Protein AF-A0A2G6CF20-F1 (afdb_monomer)

Foldseek 3Di:
DDDDDDDDDDDDPPPDPPPVQLQLVLQVPAPPPQDNVLSVLLSVLCVVQPDPVLSVVVSVCSVPVVSLVVLVVCLVPDVVSVVSNVSVVVSVVVSVVGRD

pLDDT: mean 87.77, std 15.02, range [45.03, 98.44]

Mean predicted aligned error: 8.51 Å

Radius of gyration: 20.23 Å; Cα contacts (8 Å, |Δi|>4): 81; chains: 1; bounding box: 71×25×53 Å

Structure (mmCIF, N/CA/C/O backbone):
data_AF-A0A2G6CF20-F1
#
_entry.id   AF-A0A2G6CF20-F1
#
loop_
_atom_site.group_PDB
_atom_site.id
_atom_site.type_symbol
_atom_site.label_atom_id
_atom_site.label_alt_id
_atom_site.label_comp_id
_atom_site.label_asym_id
_atom_site.label_entity_id
_atom_site.label_seq_id
_atom_site.pdbx_PDB_ins_code
_atom_site.Cartn_x
_atom_site.Cartn_y
_atom_site.Cartn_z
_atom_site.occupancy
_atom_site.B_iso_or_equiv
_atom_site.auth_seq_id
_atom_site.auth_comp_id
_atom_site.auth_asym_id
_atom_site.auth_atom_id
_atom_site.pdbx_PDB_model_num
ATOM 1 N N . MET A 1 1 ? -54.771 -12.122 -37.212 1.00 48.09 1 MET A N 1
ATOM 2 C CA . MET A 1 1 ? -53.356 -12.548 -37.155 1.00 48.09 1 MET A CA 1
ATOM 3 C C . MET A 1 1 ? -52.543 -11.396 -36.591 1.00 48.09 1 MET A C 1
ATOM 5 O O . MET A 1 1 ? -52.342 -10.429 -37.304 1.00 48.09 1 MET A O 1
ATOM 9 N N . SER A 1 2 ? -52.145 -11.442 -35.320 1.00 45.03 2 SER A N 1
ATOM 10 C CA . SER A 1 2 ? -51.089 -10.555 -34.817 1.00 45.03 2 SER A CA 1
ATOM 11 C C . SER A 1 2 ? -50.496 -11.168 -33.555 1.00 45.03 2 SER A C 1
ATOM 13 O O . SER A 1 2 ? -51.148 -11.211 -32.514 1.00 45.03 2 SER A O 1
ATOM 15 N N . ARG A 1 3 ? -49.302 -11.755 -33.677 1.00 49.91 3 ARG A N 1
ATOM 16 C CA . ARG A 1 3 ? -48.534 -12.261 -32.537 1.00 49.91 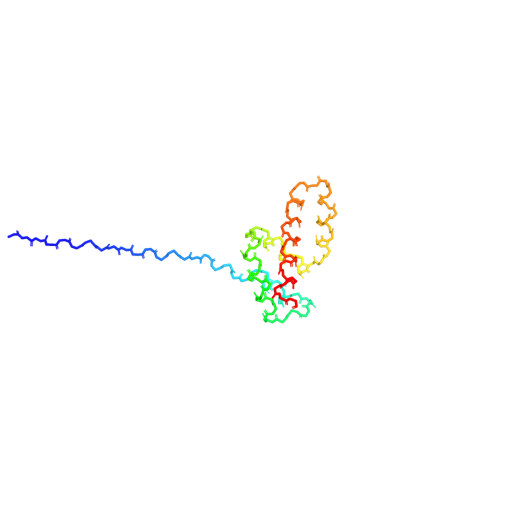3 ARG A CA 1
ATOM 17 C C . ARG A 1 3 ? -47.567 -11.156 -32.130 1.00 49.91 3 ARG A C 1
ATOM 19 O O . ARG A 1 3 ? -46.593 -10.905 -32.830 1.00 49.91 3 ARG A O 1
ATOM 26 N N . LEU A 1 4 ? -47.876 -10.485 -31.025 1.00 56.38 4 LEU A N 1
ATOM 27 C CA . LEU A 1 4 ? -46.963 -9.566 -30.353 1.00 56.38 4 LEU A CA 1
ATOM 28 C C . LEU A 1 4 ? -45.806 -10.382 -29.766 1.00 56.38 4 LEU A C 1
ATOM 30 O O . LEU A 1 4 ? -46.005 -11.191 -28.863 1.00 56.38 4 LEU A O 1
ATOM 34 N N . LEU A 1 5 ? -44.609 -10.194 -30.315 1.00 62.44 5 LEU A N 1
ATOM 35 C CA . LEU A 1 5 ? -43.359 -10.727 -29.781 1.00 62.44 5 LEU A CA 1
ATOM 36 C C . LEU A 1 5 ? -42.750 -9.658 -28.864 1.00 62.44 5 LEU A C 1
ATOM 38 O O . LEU A 1 5 ? -42.272 -8.634 -29.346 1.00 62.44 5 LEU A O 1
ATOM 42 N N . LEU A 1 6 ? -42.797 -9.878 -27.548 1.00 57.75 6 LEU A N 1
ATOM 43 C CA . LEU A 1 6 ? -42.058 -9.069 -26.575 1.00 57.75 6 LEU A CA 1
ATOM 44 C C . LEU A 1 6 ? -40.582 -9.502 -26.562 1.00 57.75 6 LEU A C 1
ATOM 46 O O . LEU A 1 6 ? -40.317 -10.692 -26.374 1.00 57.75 6 LEU A O 1
ATOM 50 N N . PRO A 1 7 ? -39.612 -8.583 -26.713 1.00 61.19 7 PRO A N 1
ATOM 51 C CA . PRO A 1 7 ? -38.210 -8.913 -26.528 1.00 61.19 7 PRO A CA 1
ATOM 52 C C . PRO A 1 7 ? -37.914 -8.982 -25.025 1.00 61.19 7 PRO A C 1
ATOM 54 O O . PRO A 1 7 ? -38.081 -8.006 -24.298 1.00 61.19 7 PRO A O 1
ATOM 57 N N . ALA A 1 8 ? -37.480 -10.148 -24.551 1.00 64.62 8 ALA A N 1
ATOM 58 C CA . ALA A 1 8 ? -36.947 -10.308 -23.205 1.00 64.62 8 ALA A CA 1
ATOM 59 C C . ALA A 1 8 ? -35.517 -9.746 -23.170 1.00 64.62 8 ALA A C 1
ATOM 61 O O . ALA A 1 8 ? -34.564 -10.404 -23.585 1.00 64.62 8 ALA A O 1
ATOM 62 N N . THR A 1 9 ? -35.359 -8.507 -22.712 1.00 70.25 9 THR A N 1
ATOM 63 C CA . THR A 1 9 ? -34.049 -7.905 -22.451 1.00 70.25 9 THR A CA 1
ATOM 64 C C . THR A 1 9 ? -33.442 -8.529 -21.195 1.00 70.25 9 THR A C 1
ATOM 66 O O . THR A 1 9 ? -33.831 -8.215 -20.072 1.00 70.25 9 THR A O 1
ATOM 69 N N . LEU A 1 10 ? -32.475 -9.432 -21.381 1.00 69.25 10 LEU A N 1
ATOM 70 C CA . LEU A 1 10 ? -31.635 -9.949 -20.300 1.00 69.25 10 LEU A CA 1
ATOM 71 C C . LEU A 1 10 ? -30.729 -8.818 -19.778 1.00 69.25 10 LEU A C 1
ATOM 73 O O . LEU A 1 10 ? -29.797 -8.400 -20.466 1.00 69.25 10 LEU A O 1
ATOM 77 N N . LEU A 1 11 ? -30.974 -8.334 -18.556 1.00 72.00 11 LEU A N 1
ATOM 78 C CA . LEU A 1 11 ? -29.992 -7.530 -17.825 1.00 72.00 11 LEU A CA 1
ATOM 79 C C . LEU A 1 11 ? -28.837 -8.446 -17.394 1.00 72.00 11 LEU A C 1
ATOM 81 O O . LEU A 1 11 ? -28.977 -9.249 -16.472 1.00 72.00 11 LEU A O 1
ATOM 85 N N . LEU A 1 12 ? -27.683 -8.315 -18.045 1.00 70.50 12 LEU A N 1
ATOM 86 C CA . LEU A 1 12 ? -26.430 -8.870 -17.542 1.00 70.50 12 LEU A CA 1
ATOM 87 C C . LEU A 1 12 ? -26.004 -8.049 -16.319 1.00 70.50 12 LEU A C 1
ATOM 89 O O . LEU A 1 12 ? -25.518 -6.927 -16.459 1.00 70.50 12 LEU A O 1
ATOM 93 N N . LEU A 1 13 ? -26.185 -8.596 -15.113 1.00 69.50 13 LEU A N 1
ATOM 94 C CA . LEU A 1 13 ? -25.528 -8.056 -13.926 1.00 69.50 13 LEU A CA 1
ATOM 95 C C . LEU A 1 13 ? -24.019 -8.267 -14.094 1.00 69.50 13 LEU A C 1
ATOM 97 O O . LEU A 1 13 ? -23.515 -9.381 -13.947 1.00 69.50 13 LEU A O 1
ATOM 101 N N . ALA A 1 14 ? -23.297 -7.196 -14.415 1.00 64.50 14 ALA A N 1
ATOM 102 C CA . ALA A 1 14 ? -21.846 -7.184 -14.345 1.00 64.50 14 ALA A CA 1
ATOM 103 C C . ALA A 1 14 ? -21.442 -7.358 -12.875 1.00 64.50 14 ALA A C 1
ATOM 105 O O . ALA A 1 14 ? -21.510 -6.417 -12.085 1.00 64.50 14 ALA A O 1
ATOM 106 N N . ALA A 1 15 ? -21.060 -8.578 -12.495 1.00 59.75 15 ALA A N 1
ATOM 107 C CA . ALA A 1 15 ? -20.429 -8.828 -11.212 1.00 59.75 15 ALA A CA 1
ATOM 108 C C . ALA A 1 15 ? -19.109 -8.049 -11.189 1.00 59.75 15 ALA A C 1
ATOM 110 O O . ALA A 1 15 ? -18.149 -8.410 -11.875 1.00 59.75 15 ALA A O 1
ATOM 111 N N . THR A 1 16 ? -19.065 -6.951 -10.436 1.00 57.34 16 THR A N 1
ATOM 112 C CA . THR A 1 16 ? -17.795 -6.306 -10.127 1.00 57.34 16 THR A CA 1
ATOM 113 C C . THR A 1 16 ? -16.966 -7.330 -9.359 1.00 57.34 16 THR A C 1
ATOM 115 O O . THR A 1 16 ? -17.481 -7.950 -8.422 1.00 57.34 16 THR A O 1
ATOM 118 N N . PRO A 1 17 ? -15.708 -7.591 -9.753 1.00 54.31 17 PRO A N 1
ATOM 119 C CA . PRO A 1 17 ? -14.857 -8.432 -8.940 1.00 54.31 17 PRO A CA 1
ATOM 120 C C . PRO A 1 17 ? -14.772 -7.751 -7.580 1.00 54.31 17 PRO A C 1
ATOM 122 O O . PRO A 1 17 ? -14.195 -6.673 -7.456 1.00 54.31 17 PRO A O 1
ATOM 125 N N . AL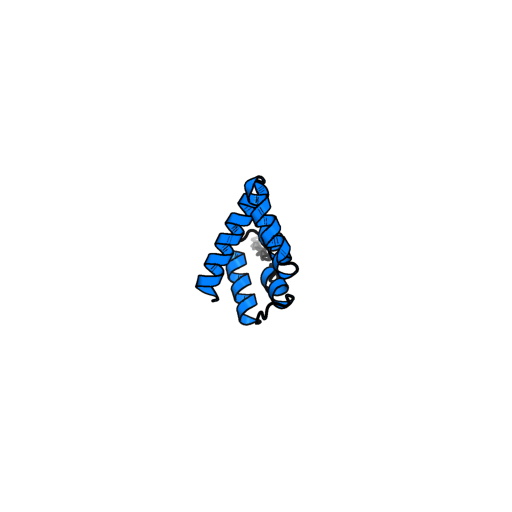A A 1 18 ? -15.384 -8.361 -6.567 1.00 54.31 18 ALA A N 1
ATOM 126 C CA . ALA A 1 18 ? -15.137 -7.992 -5.194 1.00 54.31 18 ALA A CA 1
ATO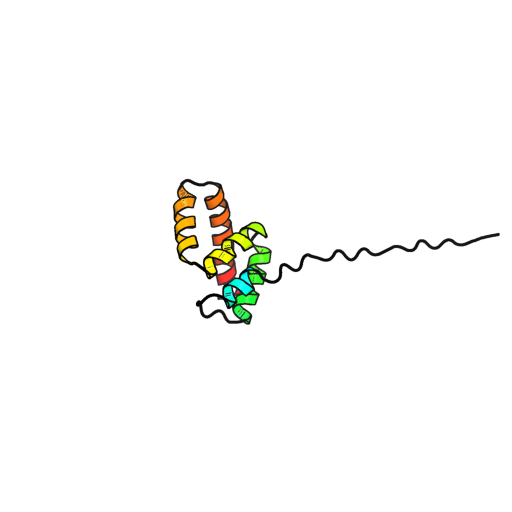M 127 C C . ALA A 1 18 ? -13.649 -8.263 -4.976 1.00 54.31 18 ALA A C 1
ATOM 129 O O . ALA A 1 18 ? -13.230 -9.410 -4.793 1.00 54.31 18 ALA A O 1
ATOM 130 N N . SER A 1 19 ? -12.824 -7.219 -5.064 1.00 56.59 19 SER A N 1
ATOM 131 C CA . SER A 1 19 ? -11.469 -7.202 -4.537 1.00 56.59 19 SER A CA 1
ATOM 132 C C . SER A 1 19 ? -11.614 -7.343 -3.032 1.00 56.59 19 SER A C 1
ATOM 134 O O . SER A 1 19 ? -11.498 -6.379 -2.291 1.00 56.59 19 SER A O 1
ATOM 136 N N . ALA A 1 20 ? -11.941 -8.558 -2.579 1.00 62.59 20 ALA A N 1
ATOM 137 C CA . ALA A 1 20 ? -12.037 -8.899 -1.177 1.00 62.59 20 ALA A CA 1
ATOM 138 C C . ALA A 1 20 ? -10.767 -8.332 -0.544 1.00 62.59 20 ALA A C 1
ATOM 140 O O . ALA A 1 20 ? -9.676 -8.718 -0.990 1.00 62.59 20 ALA A O 1
ATOM 141 N N . GLY A 1 21 ? -10.912 -7.398 0.398 1.00 84.62 21 GLY A N 1
ATOM 142 C CA . GLY A 1 21 ? -9.900 -6.387 0.687 1.00 84.62 21 GLY A CA 1
ATOM 143 C C . GLY A 1 21 ? -8.509 -6.977 0.859 1.00 84.62 21 GLY A C 1
ATOM 144 O O . GLY A 1 21 ? -8.215 -7.626 1.861 1.00 84.62 21 GLY A O 1
ATOM 145 N N . ARG A 1 22 ? -7.650 -6.855 -0.161 1.00 93.44 22 ARG A N 1
ATOM 146 C CA . ARG A 1 22 ? -6.327 -7.487 -0.123 1.00 93.44 22 ARG A CA 1
ATOM 147 C C . ARG A 1 22 ? -5.416 -6.768 0.864 1.00 93.44 22 ARG A C 1
ATOM 149 O O . ARG A 1 22 ? -4.693 -7.437 1.598 1.00 93.44 22 ARG A O 1
ATOM 156 N N . ILE A 1 23 ? -5.459 -5.442 0.858 1.00 95.38 23 ILE A N 1
ATOM 157 C CA . ILE A 1 23 ? -4.765 -4.592 1.819 1.00 95.38 23 ILE A CA 1
ATOM 158 C C . ILE A 1 23 ? -5.418 -4.739 3.191 1.00 95.38 23 ILE A C 1
ATOM 160 O O . ILE A 1 23 ? -4.693 -4.956 4.153 1.00 95.38 23 ILE A O 1
ATOM 164 N N . GLU A 1 24 ? -6.753 -4.759 3.277 1.00 95.19 24 GLU A N 1
ATOM 165 C CA . GLU A 1 24 ? -7.462 -4.993 4.548 1.00 95.19 24 GLU A CA 1
ATOM 166 C C . GLU A 1 24 ? -7.027 -6.306 5.208 1.00 95.19 24 GLU A C 1
ATOM 168 O O . GLU A 1 24 ? -6.582 -6.310 6.353 1.00 95.19 24 GLU A O 1
ATOM 173 N N . ARG A 1 25 ? -7.089 -7.428 4.478 1.00 94.12 25 ARG A N 1
ATOM 174 C CA . ARG A 1 25 ? -6.663 -8.734 4.999 1.00 94.12 25 ARG A CA 1
ATOM 175 C C . ARG A 1 25 ? -5.193 -8.750 5.390 1.00 94.12 25 ARG A C 1
ATOM 177 O O . ARG A 1 25 ? -4.847 -9.384 6.376 1.00 94.12 25 ARG A O 1
ATOM 184 N N . ALA A 1 26 ? -4.330 -8.110 4.602 1.00 94.88 26 ALA A N 1
ATOM 185 C CA . ALA A 1 26 ? -2.903 -8.070 4.895 1.00 94.88 26 ALA A CA 1
ATOM 186 C C . ALA A 1 26 ? -2.602 -7.226 6.143 1.00 94.88 26 ALA A C 1
ATOM 188 O O . ALA A 1 26 ? -1.781 -7.639 6.949 1.00 94.88 26 ALA A O 1
ATOM 189 N N . CYS A 1 27 ? -3.306 -6.106 6.318 1.00 95.06 27 CYS A N 1
ATOM 190 C CA . CYS A 1 27 ? -3.265 -5.260 7.508 1.00 95.06 27 CYS A CA 1
ATOM 191 C C . CYS A 1 27 ? -3.723 -6.030 8.753 1.00 95.06 27 CYS A C 1
ATOM 193 O O . CYS A 1 27 ? -2.987 -6.103 9.730 1.00 95.06 27 CYS A O 1
ATOM 195 N N . LEU A 1 28 ? -4.880 -6.697 8.686 1.00 93.38 28 LEU A N 1
ATOM 196 C CA . LEU A 1 28 ? -5.414 -7.492 9.799 1.00 93.38 28 LEU A CA 1
ATOM 197 C C . LEU A 1 28 ? -4.544 -8.696 10.171 1.00 93.38 28 LEU A C 1
ATOM 199 O O . LEU A 1 28 ? -4.579 -9.145 11.310 1.00 93.38 28 LEU A O 1
ATOM 203 N N . ALA A 1 29 ? -3.822 -9.255 9.200 1.00 92.25 29 ALA A N 1
ATOM 204 C CA . ALA A 1 29 ? -2.927 -10.389 9.408 1.00 92.25 29 ALA A CA 1
ATOM 205 C C . ALA A 1 29 ? -1.503 -9.974 9.805 1.00 92.25 29 ALA A C 1
ATOM 207 O O . ALA A 1 29 ? -0.673 -10.849 10.039 1.00 92.25 29 ALA A O 1
ATOM 208 N N . SER A 1 30 ? -1.191 -8.677 9.802 1.00 88.00 30 SER A N 1
ATOM 209 C CA . SER A 1 30 ? 0.117 -8.185 10.227 1.00 88.00 30 SER A CA 1
ATOM 210 C C . SER A 1 30 ? 0.169 -8.019 11.741 1.00 88.00 30 SER A C 1
ATOM 212 O O . SER A 1 30 ? -0.845 -7.726 12.364 1.00 88.00 30 SER A O 1
ATOM 214 N N . ASP A 1 31 ? 1.365 -8.135 12.316 1.00 76.06 31 ASP A N 1
ATOM 215 C CA . ASP A 1 31 ? 1.607 -7.850 13.740 1.00 76.06 31 ASP A CA 1
ATOM 216 C C . ASP A 1 31 ? 1.536 -6.344 14.066 1.00 76.06 31 ASP A C 1
ATOM 218 O O . ASP A 1 31 ? 1.686 -5.926 15.213 1.00 76.06 31 ASP A O 1
ATOM 222 N N . LEU A 1 32 ? 1.317 -5.502 13.052 1.00 67.75 32 LEU A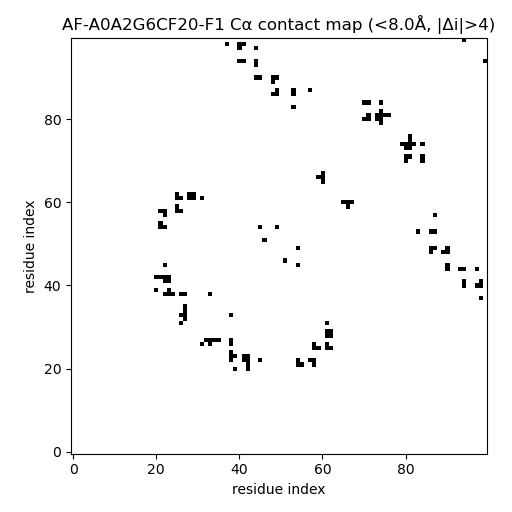 N 1
ATOM 223 C CA . LEU A 1 32 ? 0.979 -4.099 13.236 1.00 67.75 32 LEU A CA 1
ATOM 224 C C . LEU A 1 32 ? -0.451 -4.078 13.784 1.00 67.75 32 LEU A C 1
ATOM 226 O O . LEU A 1 32 ? -1.316 -4.668 13.152 1.00 67.75 32 LEU A O 1
ATOM 230 N N . ASN A 1 33 ? -0.698 -3.428 14.928 1.00 69.88 33 ASN A N 1
ATOM 231 C CA . ASN A 1 33 ? -1.997 -3.299 15.622 1.00 69.88 33 ASN A CA 1
ATOM 232 C C . ASN A 1 33 ? -3.128 -2.669 14.759 1.00 69.88 33 ASN A C 1
ATOM 234 O O . ASN A 1 33 ? -3.720 -1.646 15.105 1.00 69.88 33 ASN A O 1
ATOM 238 N N . GLY A 1 34 ? -3.449 -3.260 13.613 1.00 83.06 34 GLY A N 1
ATOM 239 C CA . GLY A 1 34 ? -4.476 -2.822 12.693 1.00 83.06 34 GLY A CA 1
ATOM 240 C C . GLY A 1 34 ? -5.844 -3.194 13.239 1.00 83.06 34 GLY A C 1
ATOM 241 O O . GLY A 1 34 ? -6.192 -4.368 13.355 1.00 83.06 34 GLY A O 1
ATOM 242 N N . THR A 1 35 ? -6.652 -2.19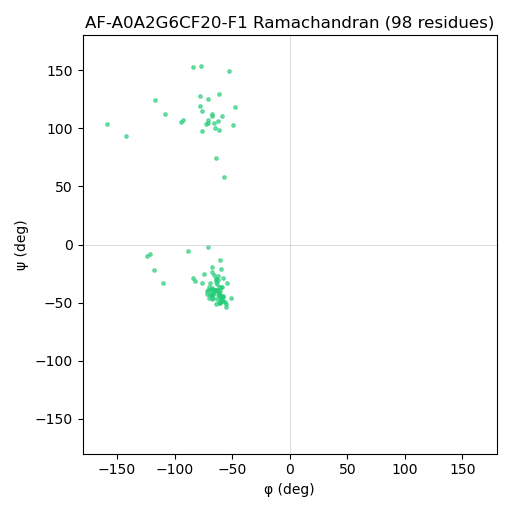1 13.567 1.00 92.25 35 THR A N 1
ATOM 243 C CA . THR A 1 35 ? -8.053 -2.420 13.922 1.00 92.25 35 THR A CA 1
ATOM 244 C C . THR A 1 35 ? -8.877 -2.670 12.657 1.00 92.25 35 THR A C 1
ATOM 246 O O . THR A 1 35 ? -8.544 -2.183 11.575 1.00 92.25 35 THR A O 1
ATOM 249 N N . ARG A 1 36 ? -9.993 -3.405 12.772 1.00 92.31 36 ARG A N 1
ATOM 250 C 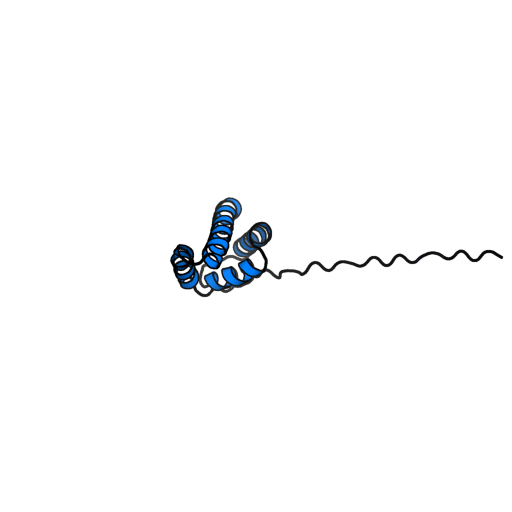CA . ARG A 1 36 ? -10.916 -3.627 11.640 1.00 92.31 36 ARG A CA 1
ATOM 251 C C . ARG A 1 36 ? -11.333 -2.325 10.934 1.00 92.31 36 ARG A C 1
ATOM 253 O O . ARG A 1 36 ? -11.243 -2.301 9.708 1.00 92.31 36 ARG A O 1
ATOM 260 N N . PRO A 1 37 ? -11.717 -1.242 11.644 1.00 93.56 37 PRO A N 1
ATOM 261 C CA . PRO A 1 37 ? -12.053 0.026 10.995 1.00 93.56 37 PRO A CA 1
ATOM 262 C C . PRO A 1 37 ? -10.881 0.641 10.223 1.00 93.56 37 PRO A C 1
ATOM 264 O O . PRO A 1 37 ? -11.061 1.083 9.090 1.00 93.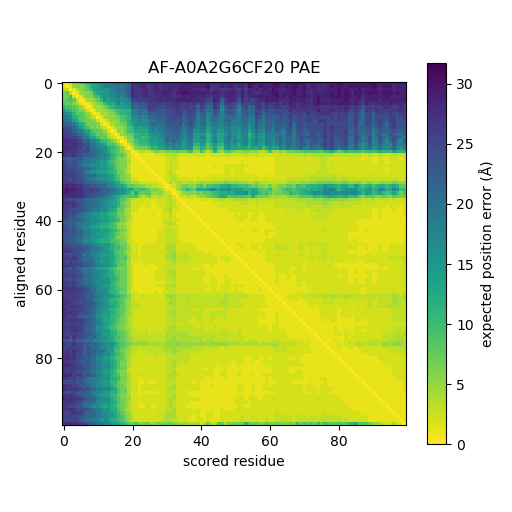56 37 PRO A O 1
ATOM 267 N N . LEU A 1 38 ? -9.672 0.617 10.797 1.00 94.50 38 LEU A N 1
ATOM 268 C CA . LEU A 1 38 ? -8.478 1.152 10.144 1.00 94.50 38 LEU A CA 1
ATOM 269 C C . LEU A 1 38 ? -8.140 0.365 8.875 1.00 94.50 38 LEU A C 1
ATOM 271 O O . LEU A 1 38 ? -7.979 0.947 7.806 1.00 94.50 38 LEU A O 1
ATOM 275 N N . CYS A 1 39 ? -8.071 -0.962 8.970 1.00 95.81 39 CYS A N 1
ATOM 276 C CA . CYS A 1 39 ? -7.722 -1.804 7.830 1.00 95.81 39 CYS A CA 1
ATOM 277 C C . CYS A 1 39 ? -8.757 -1.707 6.695 1.00 95.81 39 CYS A C 1
ATOM 279 O O . CYS A 1 39 ? -8.375 -1.736 5.523 1.00 95.81 39 CYS A O 1
ATOM 281 N N . ALA A 1 40 ? -10.044 -1.535 7.020 1.00 95.06 40 ALA A N 1
ATOM 282 C CA . ALA A 1 40 ? -11.084 -1.264 6.030 1.00 95.06 40 ALA A CA 1
ATOM 283 C C . ALA A 1 40 ? -10.893 0.111 5.359 1.00 95.06 40 ALA A C 1
ATOM 285 O O . ALA A 1 40 ? -10.974 0.211 4.134 1.00 95.06 40 ALA A O 1
ATOM 286 N N . CYS A 1 41 ? -10.558 1.156 6.128 1.00 96.50 41 CYS A N 1
ATOM 287 C CA . CYS A 1 41 ? -10.232 2.477 5.579 1.00 96.50 41 CYS A CA 1
ATOM 288 C C . CYS A 1 41 ? -9.033 2.413 4.618 1.00 96.50 41 CYS A C 1
ATOM 290 O O . CYS A 1 41 ? -9.112 2.896 3.485 1.00 96.50 41 CYS A O 1
ATOM 292 N N . LEU A 1 42 ? -7.955 1.728 5.016 1.00 96.00 42 LEU A N 1
ATOM 293 C CA . LEU A 1 42 ? -6.776 1.523 4.170 1.00 96.00 42 LEU A CA 1
ATOM 294 C C . LEU A 1 42 ? -7.120 0.804 2.861 1.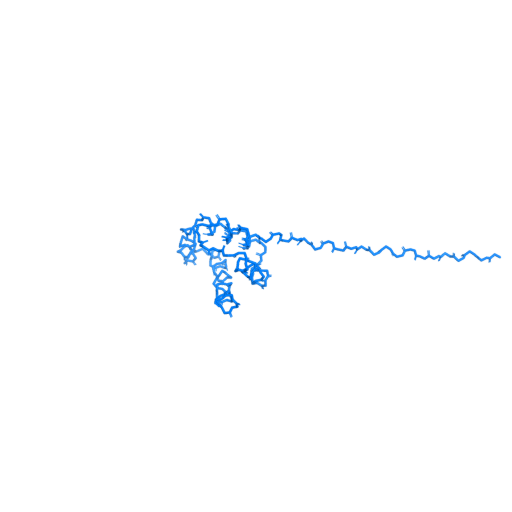00 96.00 42 LEU A C 1
ATOM 296 O O . LEU A 1 42 ? -6.564 1.138 1.817 1.00 96.00 42 LEU A O 1
ATOM 300 N N . GLN A 1 43 ? -8.047 -0.153 2.879 1.00 96.88 43 GLN A N 1
ATOM 301 C CA . GLN A 1 43 ? -8.494 -0.813 1.654 1.00 96.88 43 GLN A CA 1
ATOM 302 C C . GLN A 1 43 ? -9.264 0.127 0.726 1.00 96.88 43 GLN A C 1
ATOM 304 O O . GLN A 1 43 ? -8.979 0.141 -0.468 1.00 96.88 43 GLN A O 1
ATOM 309 N N . ILE A 1 44 ? -10.167 0.953 1.259 1.00 96.44 44 ILE A N 1
ATOM 310 C CA . ILE A 1 44 ? -10.904 1.948 0.463 1.00 96.44 44 ILE A CA 1
ATOM 311 C C . ILE A 1 44 ? -9.929 2.908 -0.231 1.00 96.44 44 ILE A C 1
ATOM 313 O O . ILE A 1 44 ? -10.064 3.182 -1.425 1.00 96.44 44 ILE A O 1
ATOM 317 N N . VAL A 1 45 ? -8.909 3.386 0.488 1.00 97.81 45 VAL A N 1
ATOM 318 C CA . VAL A 1 45 ? -7.870 4.249 -0.092 1.00 97.81 45 VAL A CA 1
ATOM 319 C C . VAL A 1 45 ? -7.030 3.492 -1.126 1.00 97.81 45 VAL A C 1
ATOM 321 O O . VAL A 1 45 ? -6.699 4.044 -2.179 1.00 97.81 45 VAL A O 1
ATOM 324 N N . ALA A 1 46 ? -6.704 2.222 -0.875 1.00 97.31 46 ALA A N 1
ATOM 325 C CA . ALA A 1 46 ? -5.974 1.388 -1.824 1.00 97.31 46 ALA A CA 1
ATOM 326 C C . ALA A 1 46 ? -6.751 1.174 -3.130 1.00 97.31 46 ALA A C 1
ATOM 328 O O . ALA A 1 46 ? -6.151 1.225 -4.200 1.00 97.31 46 ALA A O 1
ATOM 329 N N . ASP A 1 47 ? -8.069 0.993 -3.072 1.00 96.25 47 ASP A N 1
ATOM 330 C CA . ASP A 1 47 ? -8.911 0.843 -4.264 1.00 96.25 47 ASP A CA 1
ATOM 331 C C . ASP A 1 47 ? -8.968 2.118 -5.117 1.00 96.25 47 ASP A C 1
ATOM 333 O O . ASP A 1 47 ? -9.120 2.041 -6.334 1.00 96.25 47 ASP A O 1
ATOM 337 N N . GLN A 1 48 ? -8.768 3.288 -4.505 1.00 95.81 48 GLN A N 1
ATOM 338 C CA . GLN A 1 48 ? -8.727 4.576 -5.205 1.00 95.81 48 GLN A CA 1
ATOM 339 C C . GLN A 1 48 ? -7.351 4.903 -5.803 1.00 95.81 48 GLN A C 1
ATOM 341 O O . GLN A 1 48 ? -7.264 5.648 -6.776 1.00 95.81 48 GLN A O 1
ATOM 346 N N . THR A 1 49 ? -6.269 4.396 -5.206 1.00 96.25 49 THR A N 1
ATOM 347 C CA . THR A 1 49 ? -4.898 4.867 -5.492 1.00 96.25 49 THR A CA 1
ATOM 348 C C . THR A 1 49 ? -3.977 3.801 -6.082 1.00 96.25 49 THR A C 1
ATOM 350 O O . THR A 1 49 ? -2.988 4.138 -6.740 1.00 96.25 49 THR A O 1
ATOM 353 N N . LEU A 1 50 ? -4.289 2.516 -5.885 1.00 96.94 50 LEU A N 1
ATOM 354 C CA . LEU A 1 50 ? -3.462 1.393 -6.313 1.00 96.94 50 LEU A CA 1
ATOM 355 C C . LEU A 1 50 ? -4.189 0.515 -7.342 1.00 96.94 50 LEU A C 1
ATOM 357 O O . LEU A 1 50 ? -5.218 -0.091 -7.030 1.00 96.94 50 LEU A O 1
ATOM 361 N N . PRO A 1 51 ? -3.587 0.301 -8.527 1.00 95.19 51 PRO A N 1
ATOM 362 C CA . PRO A 1 51 ? -3.963 -0.792 -9.411 1.00 95.19 51 PRO A CA 1
ATOM 363 C C . PRO A 1 51 ? -3.952 -2.139 -8.679 1.00 95.19 51 PRO A C 1
ATOM 365 O O . PRO A 1 51 ? -3.112 -2.389 -7.809 1.00 95.19 51 PRO A O 1
ATOM 368 N N . SER A 1 52 ? -4.810 -3.070 -9.096 1.00 93.25 52 SER A N 1
ATOM 369 C CA . SER A 1 52 ? -4.947 -4.397 -8.468 1.00 93.25 52 SER A CA 1
ATOM 370 C C . SER A 1 52 ? -3.624 -5.181 -8.371 1.00 93.25 52 SER A C 1
ATOM 372 O O . SER A 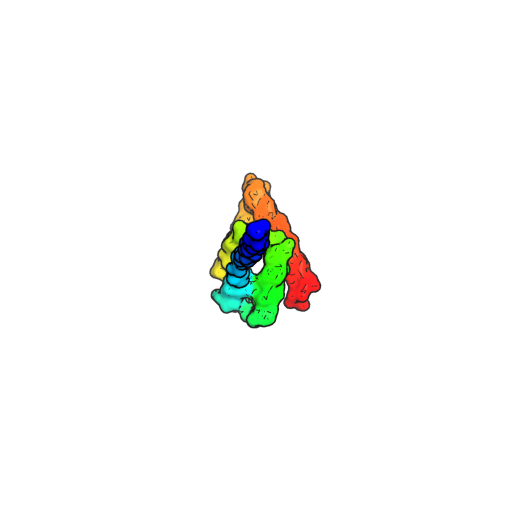1 52 ? -3.388 -5.910 -7.400 1.00 93.25 52 SER A O 1
ATOM 374 N N . ALA A 1 53 ? -2.726 -5.014 -9.348 1.00 94.69 53 ALA A N 1
ATOM 375 C CA . ALA A 1 53 ? -1.384 -5.590 -9.336 1.00 94.69 53 ALA A CA 1
ATOM 376 C C . ALA A 1 53 ? -0.491 -4.975 -8.244 1.00 94.69 53 ALA A C 1
ATOM 378 O O . ALA A 1 53 ? 0.255 -5.697 -7.578 1.00 94.69 53 ALA A O 1
ATOM 379 N N . TYR A 1 54 ? -0.600 -3.666 -8.011 1.00 97.25 54 TYR A N 1
ATOM 380 C CA . TYR A 1 54 ? 0.151 -2.963 -6.970 1.00 97.25 54 TYR A CA 1
ATOM 381 C C . TYR A 1 54 ? -0.429 -3.216 -5.585 1.00 97.25 54 TYR A C 1
ATOM 383 O O . TYR A 1 54 ? 0.349 -3.422 -4.661 1.00 97.25 54 TYR A O 1
ATOM 391 N N . GLN A 1 55 ? -1.747 -3.386 -5.444 1.00 97.12 55 GLN A N 1
ATOM 392 C CA . GLN A 1 55 ? -2.317 -3.911 -4.200 1.00 97.12 55 GLN A CA 1
ATOM 393 C C . GLN A 1 55 ? -1.771 -5.310 -3.870 1.00 97.12 55 GLN A C 1
ATOM 395 O O . GLN A 1 55 ? -1.532 -5.625 -2.708 1.00 97.12 55 GLN A O 1
ATOM 400 N N . ARG A 1 56 ? -1.538 -6.174 -4.877 1.00 95.25 56 ARG A N 1
ATOM 401 C CA . ARG A 1 56 ? -0.918 -7.500 -4.657 1.00 95.25 56 ARG A CA 1
ATOM 402 C C . ARG A 1 56 ? 0.470 -7.389 -4.056 1.00 95.25 56 ARG A C 1
ATOM 404 O O . ARG A 1 56 ? 0.777 -8.087 -3.095 1.00 95.25 56 ARG A O 1
ATOM 411 N N . ARG A 1 57 ? 1.289 -6.538 -4.667 1.00 96.31 57 ARG A N 1
ATOM 412 C CA . ARG A 1 57 ? 2.672 -6.312 -4.266 1.00 96.31 57 ARG A CA 1
ATOM 413 C C . ARG A 1 57 ? 2.742 -5.627 -2.900 1.00 96.31 57 ARG A C 1
ATOM 415 O O . ARG A 1 57 ? 3.433 -6.121 -2.020 1.00 96.31 57 ARG A O 1
ATOM 422 N N . GLY A 1 58 ? 1.957 -4.573 -2.696 1.00 96.56 58 GLY A N 1
ATOM 423 C CA . GLY A 1 58 ? 1.864 -3.835 -1.438 1.00 96.56 58 GLY A CA 1
ATOM 424 C C . GLY A 1 58 ? 1.369 -4.681 -0.266 1.00 96.56 58 GLY A C 1
ATOM 425 O O . GLY A 1 58 ? 1.912 -4.596 0.828 1.00 96.56 58 GLY A O 1
ATOM 426 N N . ALA A 1 59 ? 0.430 -5.604 -0.497 1.00 95.94 59 ALA A N 1
ATOM 427 C CA . ALA A 1 59 ? -0.013 -6.556 0.524 1.00 95.94 59 ALA A CA 1
ATOM 428 C C . ALA A 1 59 ? 1.115 -7.458 1.065 1.00 95.94 59 ALA A C 1
ATOM 430 O O . ALA A 1 59 ? 0.975 -8.029 2.144 1.00 95.94 59 ALA A O 1
ATOM 431 N N . ALA A 1 60 ? 2.222 -7.630 0.333 1.00 94.94 60 ALA A N 1
ATOM 432 C CA . ALA A 1 60 ? 3.387 -8.351 0.840 1.00 94.94 60 ALA A CA 1
ATOM 433 C C . ALA A 1 60 ? 4.182 -7.538 1.874 1.00 94.94 60 ALA A C 1
ATOM 435 O O . ALA A 1 60 ? 4.817 -8.142 2.733 1.00 94.94 60 ALA A O 1
ATOM 436 N N . PHE A 1 61 ? 4.115 -6.202 1.840 1.00 95.75 61 PHE A N 1
ATOM 437 C CA . PHE A 1 61 ? 4.840 -5.338 2.781 1.00 95.75 61 PHE A CA 1
ATOM 438 C C . PHE A 1 61 ? 4.281 -5.430 4.200 1.00 95.75 61 PHE A C 1
ATOM 440 O O . PHE A 1 61 ? 5.048 -5.391 5.149 1.00 95.75 61 PHE A O 1
ATOM 447 N N . PHE A 1 62 ? 2.970 -5.637 4.350 1.00 93.38 62 PHE A N 1
ATOM 448 C CA . PHE A 1 62 ? 2.354 -5.866 5.661 1.00 93.38 62 PHE A CA 1
ATOM 449 C C . PHE A 1 62 ? 2.838 -7.162 6.324 1.00 93.38 62 PHE A C 1
ATOM 451 O O . PHE A 1 62 ? 2.952 -7.221 7.540 1.00 93.38 62 PHE A O 1
ATOM 458 N N . ARG A 1 63 ? 3.150 -8.199 5.532 1.00 88.31 63 ARG A N 1
ATOM 459 C CA . ARG A 1 63 ? 3.712 -9.460 6.052 1.00 88.31 63 ARG A CA 1
ATOM 460 C C . ARG A 1 63 ? 5.220 -9.390 6.273 1.00 88.31 63 ARG A C 1
ATOM 462 O O . ARG A 1 63 ? 5.745 -10.103 7.114 1.00 88.31 63 ARG A O 1
ATOM 469 N N . ASN A 1 64 ? 5.920 -8.602 5.463 1.00 92.38 64 ASN A N 1
ATOM 470 C CA . ASN A 1 64 ? 7.364 -8.441 5.540 1.00 92.38 64 ASN A CA 1
ATOM 471 C C . ASN A 1 64 ? 7.734 -6.972 5.261 1.00 92.38 64 ASN A C 1
ATOM 473 O O . ASN A 1 64 ? 7.910 -6.596 4.092 1.00 92.38 64 ASN A O 1
ATOM 477 N N . PRO A 1 65 ? 7.859 -6.148 6.318 1.00 91.44 65 PRO A N 1
ATOM 478 C CA . PRO A 1 65 ? 8.195 -4.733 6.191 1.00 91.44 65 PRO A CA 1
ATOM 479 C C . PRO A 1 65 ? 9.522 -4.470 5.463 1.00 91.44 65 PRO A C 1
ATOM 481 O O . PRO A 1 65 ? 9.625 -3.467 4.751 1.00 91.44 65 PRO A O 1
ATOM 484 N N . ASP A 1 66 ? 10.502 -5.381 5.530 1.00 94.81 66 ASP A N 1
ATOM 485 C CA . ASP A 1 66 ? 11.801 -5.231 4.850 1.00 94.81 66 ASP A CA 1
ATOM 486 C C . ASP A 1 66 ? 11.662 -5.157 3.327 1.00 94.81 66 ASP A C 1
ATOM 488 O O . ASP A 1 66 ? 12.486 -4.541 2.647 1.00 94.81 66 ASP A O 1
ATOM 492 N N . LEU A 1 67 ? 10.605 -5.750 2.759 1.00 96.25 67 LEU A N 1
ATOM 493 C CA . LEU A 1 67 ? 10.336 -5.662 1.323 1.00 96.25 67 LEU A CA 1
ATOM 494 C C . LEU A 1 67 ? 10.077 -4.221 0.872 1.00 96.25 67 LEU A C 1
ATOM 496 O O . LEU A 1 67 ? 10.414 -3.873 -0.264 1.00 96.25 67 LEU A O 1
ATOM 500 N N . SER A 1 68 ? 9.514 -3.383 1.748 1.00 95.38 68 SER A N 1
ATOM 501 C CA . SER A 1 68 ? 9.299 -1.965 1.458 1.00 95.38 68 SER A CA 1
ATOM 502 C C . SER A 1 68 ? 10.624 -1.210 1.365 1.00 95.38 68 SER A C 1
ATOM 504 O O . SER A 1 68 ? 10.827 -0.459 0.412 1.00 95.38 68 SER A O 1
ATOM 506 N N . GLN A 1 69 ? 11.566 -1.486 2.274 1.00 96.12 69 GLN A N 1
ATOM 507 C CA . GLN A 1 69 ? 12.897 -0.878 2.257 1.00 96.12 69 GLN A CA 1
ATOM 508 C C . GLN A 1 69 ? 13.694 -1.339 1.038 1.00 96.12 69 GLN A C 1
ATOM 510 O O . GLN A 1 69 ? 14.232 -0.512 0.306 1.00 96.12 69 GLN A O 1
ATOM 515 N N . LYS A 1 70 ? 13.688 -2.647 0.748 1.00 97.75 70 LYS A N 1
ATOM 516 C CA . LYS A 1 70 ? 14.341 -3.203 -0.448 1.00 97.75 70 LYS A CA 1
ATOM 517 C C . LYS A 1 70 ? 13.788 -2.593 -1.733 1.00 97.75 70 LYS A C 1
ATOM 519 O O . LYS A 1 70 ? 14.567 -2.187 -2.584 1.00 97.75 70 LYS A O 1
ATOM 524 N N . THR A 1 71 ? 12.463 -2.468 -1.842 1.00 97.69 71 THR A N 1
ATOM 525 C CA . THR A 1 71 ? 11.814 -1.851 -3.011 1.00 97.69 71 THR A CA 1
ATOM 526 C C . THR A 1 71 ? 12.149 -0.365 -3.142 1.00 97.69 71 THR A C 1
ATOM 528 O O . THR A 1 71 ? 12.356 0.123 -4.248 1.00 97.69 71 THR A O 1
ATOM 531 N N . LYS A 1 72 ? 12.221 0.370 -2.026 1.00 97.12 72 LYS A N 1
ATOM 532 C CA . LYS A 1 72 ? 12.645 1.775 -2.030 1.00 97.12 72 LYS A CA 1
ATOM 533 C C . LYS A 1 72 ? 14.080 1.924 -2.538 1.00 97.12 72 LYS A C 1
ATOM 535 O O . LYS A 1 72 ? 14.359 2.852 -3.287 1.00 97.12 72 LYS A O 1
ATOM 540 N N . MET A 1 73 ? 14.978 1.028 -2.128 1.00 98.19 73 MET A N 1
ATOM 541 C CA . MET A 1 73 ? 16.370 1.048 -2.580 1.00 98.19 73 MET A CA 1
ATOM 542 C C . MET A 1 73 ? 16.500 0.660 -4.056 1.00 98.19 73 MET A C 1
ATOM 544 O O . MET A 1 73 ? 17.171 1.365 -4.800 1.00 98.19 73 MET A O 1
ATOM 548 N N . SER A 1 74 ? 15.827 -0.401 -4.509 1.00 98.06 74 SER A N 1
ATOM 549 C CA . SER A 1 74 ? 15.869 -0.813 -5.920 1.00 98.06 74 SER A CA 1
ATOM 550 C C . SER A 1 74 ? 15.188 0.182 -6.863 1.00 98.06 74 SER A C 1
ATOM 552 O O . SER A 1 74 ? 15.523 0.249 -8.037 1.00 98.06 74 SER A O 1
ATOM 554 N N . ALA A 1 75 ? 14.261 1.011 -6.380 1.00 97.31 75 ALA A N 1
ATOM 555 C CA . ALA A 1 75 ? 13.649 2.071 -7.181 1.00 97.31 75 ALA A CA 1
ATOM 556 C C . ALA A 1 75 ? 14.653 3.120 -7.715 1.00 97.31 75 ALA A C 1
ATOM 558 O O . ALA A 1 75 ? 14.284 3.901 -8.590 1.00 97.31 75 ALA A O 1
ATOM 559 N N . ILE A 1 76 ? 15.896 3.149 -7.214 1.00 97.00 76 ILE A N 1
ATOM 560 C CA . ILE A 1 76 ? 16.964 4.038 -7.699 1.00 97.00 76 ILE A CA 1
ATOM 561 C C . ILE A 1 76 ? 17.396 3.668 -9.127 1.00 97.00 76 ILE A C 1
ATOM 563 O O . ILE A 1 76 ? 17.661 4.560 -9.931 1.00 97.00 76 ILE A O 1
ATOM 567 N N . ASP A 1 77 ? 17.445 2.375 -9.455 1.00 97.69 77 ASP A N 1
ATOM 568 C CA . ASP A 1 77 ? 17.938 1.868 -10.743 1.00 97.69 77 ASP A CA 1
ATOM 569 C C . ASP A 1 77 ? 16.921 0.991 -11.501 1.00 97.69 77 ASP A C 1
ATOM 571 O O . ASP A 1 77 ? 17.095 0.720 -12.692 1.00 97.69 77 ASP A O 1
ATOM 575 N N . ASN A 1 78 ? 15.807 0.604 -10.869 1.00 98.31 78 ASN A N 1
ATOM 576 C CA . ASN A 1 78 ? 14.759 -0.211 -11.473 1.00 98.31 78 ASN A CA 1
ATOM 577 C C . ASN A 1 78 ? 13.476 0.592 -11.752 1.00 98.31 78 ASN A C 1
ATOM 579 O O . ASN A 1 78 ? 12.716 0.948 -10.851 1.00 98.31 78 ASN A O 1
ATOM 583 N N . ALA A 1 79 ? 13.158 0.787 -13.035 1.00 98.12 79 ALA A N 1
ATOM 584 C CA . ALA A 1 79 ? 11.993 1.571 -13.458 1.00 98.12 79 ALA A CA 1
ATOM 585 C C . ALA A 1 79 ? 10.633 0.971 -13.041 1.00 98.12 79 ALA A C 1
ATOM 587 O O . ALA A 1 79 ? 9.659 1.703 -12.860 1.00 98.12 79 ALA A O 1
ATOM 588 N N . SER A 1 80 ? 10.527 -0.356 -12.915 1.00 97.62 80 SER A N 1
ATOM 589 C CA . SER A 1 80 ? 9.291 -1.007 -12.459 1.00 97.62 80 SER A CA 1
ATOM 590 C C . SER A 1 80 ? 9.059 -0.767 -10.968 1.00 97.62 80 SER A C 1
ATOM 592 O O . SER A 1 80 ? 7.930 -0.504 -10.547 1.00 97.62 80 SER A O 1
ATOM 594 N N . ASP A 1 81 ? 10.130 -0.816 -10.180 1.00 98.31 81 ASP A N 1
ATOM 595 C CA . ASP A 1 81 ? 10.094 -0.540 -8.749 1.00 98.31 81 ASP A CA 1
ATOM 596 C C . ASP A 1 81 ? 9.876 0.939 -8.473 1.00 98.31 81 ASP A C 1
ATOM 598 O O . ASP A 1 81 ? 9.053 1.257 -7.623 1.00 98.31 81 ASP A O 1
ATOM 602 N N . ALA A 1 82 ? 10.489 1.828 -9.257 1.00 98.38 82 ALA A N 1
ATOM 603 C CA . ALA A 1 82 ? 10.229 3.263 -9.206 1.00 98.38 82 ALA A CA 1
ATOM 604 C C . ALA A 1 82 ? 8.743 3.587 -9.418 1.00 98.38 82 ALA A C 1
ATOM 606 O O . ALA A 1 82 ? 8.143 4.280 -8.597 1.00 98.38 82 ALA A O 1
ATOM 607 N N . ARG A 1 83 ? 8.112 3.025 -10.462 1.00 98.44 83 ARG A N 1
ATOM 608 C CA . ARG A 1 83 ? 6.670 3.208 -10.709 1.00 98.44 83 ARG A CA 1
ATOM 609 C C . ARG A 1 83 ? 5.830 2.690 -9.550 1.00 98.44 83 ARG A C 1
ATOM 611 O O . ARG A 1 83 ? 4.974 3.404 -9.039 1.00 98.44 83 ARG A O 1
ATOM 618 N N . PHE A 1 84 ? 6.079 1.457 -9.110 1.00 98.38 84 PHE A N 1
ATOM 619 C CA . PHE A 1 84 ? 5.354 0.904 -7.970 1.00 98.38 84 PHE A CA 1
ATOM 620 C C . PHE A 1 84 ? 5.533 1.769 -6.712 1.00 98.38 84 PHE A C 1
ATOM 622 O O . PHE A 1 84 ? 4.553 2.042 -6.022 1.00 98.38 84 PHE A O 1
ATOM 629 N N . TRP A 1 85 ? 6.756 2.221 -6.428 1.00 98.12 85 TRP A N 1
ATOM 630 C CA . TRP A 1 85 ? 7.077 3.017 -5.249 1.00 98.12 85 TRP A CA 1
ATOM 631 C C . TRP A 1 85 ? 6.370 4.373 -5.265 1.00 98.12 85 TRP A C 1
ATOM 633 O O . TRP A 1 85 ? 5.806 4.762 -4.248 1.00 98.12 85 TRP A O 1
ATOM 643 N N . GLN A 1 86 ? 6.286 5.040 -6.419 1.00 98.00 86 GLN A N 1
ATOM 644 C CA . GLN A 1 86 ? 5.511 6.278 -6.572 1.00 98.00 86 GLN A CA 1
ATOM 645 C C . GLN A 1 86 ? 4.029 6.080 -6.221 1.00 98.00 86 GLN A C 1
ATOM 647 O O . GLN A 1 86 ? 3.468 6.841 -5.432 1.00 98.00 86 GLN A O 1
ATOM 652 N N . HIS A 1 87 ? 3.397 5.026 -6.748 1.00 98.19 87 HIS A N 1
ATOM 653 C CA . HIS A 1 87 ? 2.010 4.696 -6.404 1.00 98.19 87 HIS A CA 1
ATOM 654 C C . HIS A 1 87 ? 1.850 4.325 -4.925 1.00 98.19 87 HIS A C 1
ATOM 656 O O . HIS A 1 87 ? 0.874 4.718 -4.290 1.00 98.19 87 HIS A O 1
ATOM 662 N N . TRP A 1 88 ? 2.816 3.598 -4.362 1.00 97.94 88 TRP A N 1
ATOM 663 C CA . TRP A 1 88 ? 2.821 3.231 -2.949 1.00 97.94 88 TRP A CA 1
ATOM 664 C C . TRP A 1 88 ? 2.942 4.453 -2.028 1.00 97.94 88 TRP A C 1
ATOM 666 O O . TRP A 1 88 ? 2.256 4.531 -1.012 1.00 97.94 88 TRP A O 1
ATOM 676 N N . GLN A 1 89 ? 3.758 5.442 -2.402 1.00 97.88 89 GLN A N 1
ATOM 677 C CA . GLN A 1 89 ? 3.866 6.709 -1.679 1.00 97.88 89 GLN A CA 1
ATOM 678 C C . GLN A 1 89 ? 2.574 7.525 -1.760 1.00 97.88 89 GLN A C 1
ATOM 680 O O . GLN A 1 89 ? 2.144 8.061 -0.741 1.00 97.88 89 GLN A O 1
ATOM 685 N N . LEU A 1 90 ? 1.936 7.591 -2.935 1.00 98.12 90 LEU A N 1
ATOM 686 C CA . LEU A 1 90 ? 0.635 8.247 -3.095 1.00 98.12 90 LEU A CA 1
ATOM 687 C C . LEU A 1 90 ? -0.429 7.595 -2.201 1.00 98.12 90 LEU A C 1
ATOM 689 O O . LEU A 1 90 ? -1.166 8.297 -1.509 1.00 98.12 90 LEU A O 1
ATOM 693 N N . PHE A 1 91 ? -0.476 6.261 -2.186 1.00 98.31 91 PHE A N 1
ATOM 694 C CA . PHE A 1 91 ? -1.331 5.500 -1.279 1.00 98.31 91 PHE A CA 1
ATOM 695 C C . PHE A 1 91 ? -1.067 5.876 0.184 1.00 98.31 91 PHE A C 1
ATOM 697 O O . PHE A 1 91 ? -2.009 6.232 0.883 1.00 98.31 91 PHE A O 1
ATOM 704 N N . GLY A 1 92 ? 0.194 5.859 0.631 1.00 97.25 92 GLY A N 1
ATOM 705 C CA . GLY A 1 92 ? 0.558 6.189 2.012 1.00 97.25 92 GLY A CA 1
ATOM 706 C C . GLY A 1 92 ? 0.164 7.611 2.419 1.00 97.25 92 GLY A C 1
ATOM 707 O O . GLY A 1 92 ? -0.437 7.801 3.470 1.00 97.25 92 GLY A O 1
ATOM 708 N N . GLN A 1 93 ? 0.423 8.603 1.563 1.00 98.31 93 GLN A N 1
ATOM 709 C CA . GLN A 1 93 ? 0.027 9.996 1.815 1.00 98.31 93 GLN A CA 1
ATOM 710 C C . GLN A 1 93 ? -1.493 10.147 1.923 1.00 98.31 93 GLN A C 1
ATOM 712 O O . GLN A 1 93 ? -1.995 10.844 2.803 1.00 98.31 93 GLN A O 1
ATOM 717 N N . ARG A 1 94 ? -2.244 9.487 1.031 1.00 98.25 94 ARG A N 1
ATOM 718 C CA . ARG A 1 94 ? -3.708 9.539 1.052 1.00 98.25 94 ARG A CA 1
ATOM 719 C C . ARG A 1 94 ? -4.283 8.787 2.249 1.00 98.25 94 ARG A C 1
ATOM 721 O O . ARG A 1 94 ? -5.279 9.236 2.807 1.00 98.25 94 ARG A O 1
ATOM 728 N N . ALA A 1 95 ? -3.666 7.672 2.626 1.00 97.62 95 ALA A N 1
ATOM 729 C CA . ALA A 1 95 ? -4.048 6.873 3.778 1.00 97.62 95 ALA A CA 1
ATOM 730 C C . ALA A 1 95 ? -3.882 7.670 5.072 1.00 97.62 95 ALA A C 1
ATOM 732 O O . ALA A 1 95 ? -4.835 7.741 5.835 1.00 97.62 95 ALA A O 1
ATOM 733 N N . GLU A 1 96 ? -2.748 8.344 5.264 1.00 97.31 96 GLU A N 1
ATOM 734 C CA . GLU A 1 96 ? -2.521 9.219 6.422 1.00 97.31 96 GLU A CA 1
ATOM 735 C C . GLU A 1 96 ? -3.579 10.327 6.502 1.00 97.31 96 GLU A C 1
ATOM 737 O O . GLU A 1 96 ? -4.233 10.504 7.521 1.00 97.31 96 GLU A O 1
ATOM 742 N N . ALA A 1 97 ? -3.833 11.017 5.387 1.00 97.94 97 ALA A N 1
ATOM 743 C CA . ALA A 1 97 ? -4.805 12.109 5.347 1.00 97.94 97 ALA A CA 1
ATOM 744 C C . ALA A 1 97 ? -6.271 11.669 5.548 1.00 97.94 97 ALA A C 1
ATOM 746 O O . ALA A 1 97 ? -7.121 12.515 5.814 1.00 97.94 97 ALA A O 1
ATOM 747 N N . THR A 1 98 ? -6.589 10.384 5.352 1.00 97.19 98 THR A N 1
ATOM 748 C CA . THR A 1 98 ? -7.974 9.869 5.372 1.00 97.19 98 THR A CA 1
ATOM 749 C C . THR A 1 98 ? -8.264 8.989 6.589 1.00 97.19 98 THR A C 1
ATOM 751 O O . THR A 1 98 ? -9.399 8.959 7.056 1.00 97.19 98 THR A O 1
ATOM 754 N N . CYS A 1 99 ? -7.269 8.241 7.065 1.00 95.56 99 CYS A N 1
ATOM 755 C CA . CYS A 1 99 ? -7.417 7.172 8.050 1.00 95.56 99 CYS A CA 1
ATOM 756 C C . CYS A 1 99 ? -6.579 7.380 9.327 1.00 95.56 99 CYS A C 1
ATOM 758 O O . CYS A 1 99 ? -6.702 6.548 10.229 1.00 95.56 99 CYS A O 1
ATOM 760 N N . GLY A 1 100 ? -5.699 8.393 9.358 1.00 83.25 100 GLY A N 1
ATOM 761 C CA . GLY A 1 100 ? -4.813 8.724 10.485 1.00 83.25 100 GLY A CA 1
ATOM 762 C C . GLY A 1 100 ? -5.493 9.472 11.624 1.00 83.25 100 GLY A C 1
ATOM 763 O O . GLY A 1 100 ? -6.577 10.057 11.399 1.00 83.25 100 GLY A O 1
#

Solvent-accessible surface area (backbone atoms only — not comparable to full-atom values): 5836 Å² total; per-residue (Å²): 140,83,85,87,79,80,82,84,79,79,80,79,80,78,78,71,82,75,72,69,48,54,43,18,54,24,32,59,71,20,94,56,92,47,46,72,70,51,20,50,45,47,24,58,42,36,70,75,49,37,58,75,70,51,39,57,58,52,29,47,30,47,76,37,60,66,54,49,56,52,42,60,59,45,28,78,83,32,72,69,38,32,54,50,49,54,40,51,50,53,32,50,57,51,32,49,78,72,63,106

Sequence (100 aa):
MSRLLLPATLLLLAATPASAGRIERACLASDLNGTRPLCACLQIVADQTLPSAYQRRGAAFFRNPDLSQKTKMSAIDNASDARFWQHWQLFGQRAEATCG

Secondary structure (DSSP, 8-state):
---------------------HHHHHHHTSSS---HHHHHHHHHHHHHHS-HHHHHHHHHHHH-THHHHHHHHHTTT-HHHHHHHHHHHHHHHHHHHHH-